Protein AF-A0A6P0XVV3-F1 (afdb_monomer)

Sequence (143 aa):
GGLTFEEAKQWLEISENINLIEFIEQPLPVDKFEEMLELSYQHLTPIALDESVANFSKMQQYYQQGWRGIFSIKPAIFGSPSQLRNFCQNHTIDVVFSSVFETKVGRKSALQLATELQPNILKNRAFGFGITHWFDEQEEIWQ

Radius of gyration: 16.42 Å; Cα contacts (8 Å, |Δi|>4): 188; chains: 1; bounding box: 38×33×55 Å

Solvent-accessible surface area (backbone atoms only — not comparable to full-atom values): 8278 Å² total; per-residue (Å²): 71,87,40,54,74,69,56,38,50,53,52,41,58,52,37,49,77,65,72,74,61,82,55,48,69,25,46,47,43,67,92,40,54,68,60,53,52,51,49,53,74,77,42,85,42,39,40,25,37,35,84,57,30,57,30,54,69,46,43,54,50,42,46,73,74,62,57,79,54,33,39,38,40,34,57,87,62,26,64,61,67,68,59,53,51,56,44,36,74,78,40,80,44,38,52,36,46,32,62,82,84,57,56,74,70,51,43,53,54,35,51,52,52,49,61,70,45,46,90,40,38,69,50,89,58,79,64,50,67,90,56,66,86,81,48,90,70,68,75,84,82,78,126

Mean predicted aligned error: 4.03 Å

Structure (mmCIF, N/CA/C/O backbone):
data_AF-A0A6P0XVV3-F1
#
_entry.id   AF-A0A6P0XVV3-F1
#
loop_
_atom_site.group_PDB
_atom_site.id
_atom_site.type_symbol
_atom_site.label_atom_id
_atom_site.label_alt_id
_atom_site.label_comp_id
_atom_site.label_asy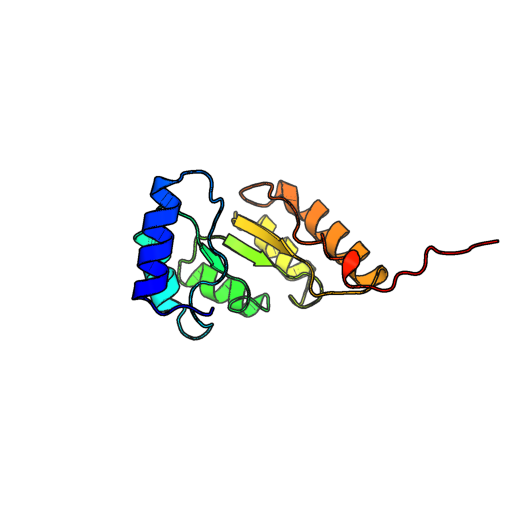m_id
_atom_site.label_entity_id
_atom_site.label_seq_id
_atom_site.pdbx_PDB_ins_code
_atom_site.Cartn_x
_atom_site.Cartn_y
_atom_site.Cartn_z
_atom_site.occupancy
_atom_site.B_iso_or_equiv
_atom_site.auth_seq_id
_atom_site.auth_comp_id
_atom_site.auth_asym_id
_atom_site.auth_atom_id
_atom_site.pdbx_PDB_model_num
ATOM 1 N N . GLY A 1 1 ? -2.836 11.686 0.190 1.00 93.56 1 GLY A N 1
ATOM 2 C CA . GLY A 1 1 ? -2.921 12.429 1.471 1.00 93.56 1 GLY A CA 1
ATOM 3 C C . GLY A 1 1 ? -3.472 13.829 1.311 1.00 93.56 1 GLY A C 1
ATOM 4 O O . GLY A 1 1 ? -2.734 14.783 1.517 1.00 93.56 1 GLY A O 1
ATOM 5 N N . GLY A 1 2 ? -4.738 13.959 0.911 1.00 97.25 2 GLY A N 1
ATOM 6 C CA . GLY A 1 2 ? -5.365 15.257 0.618 1.00 97.25 2 GLY A CA 1
ATOM 7 C C . GLY A 1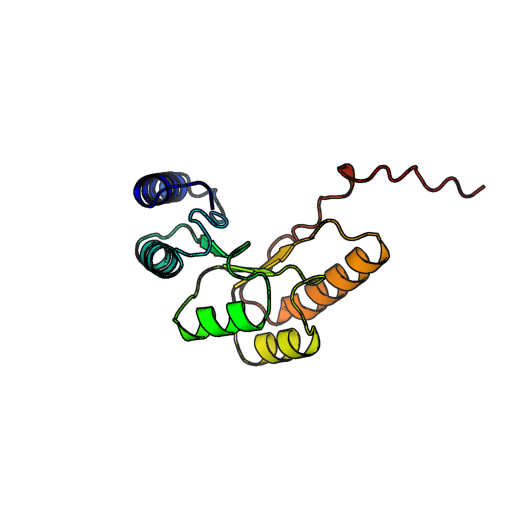 2 ? -6.413 15.704 1.636 1.00 97.25 2 GLY A C 1
ATOM 8 O O . GLY A 1 2 ? -6.987 16.772 1.458 1.00 97.25 2 GLY A O 1
ATOM 9 N N . LEU A 1 3 ? -6.684 14.889 2.657 1.00 98.50 3 LEU A N 1
ATOM 10 C CA . LEU A 1 3 ? -7.728 15.137 3.644 1.00 98.50 3 LEU A CA 1
ATOM 11 C C . LEU A 1 3 ? -7.132 15.657 4.953 1.00 98.50 3 LEU A C 1
ATOM 13 O O . LEU A 1 3 ? -5.994 15.346 5.314 1.00 98.50 3 LEU A O 1
ATOM 17 N N . THR A 1 4 ? -7.937 16.415 5.685 1.00 98.62 4 THR A N 1
ATOM 18 C CA . THR A 1 4 ? -7.749 16.640 7.120 1.00 98.62 4 THR A CA 1
ATOM 19 C C . THR A 1 4 ? -8.136 15.393 7.922 1.00 98.62 4 THR A C 1
ATOM 21 O O . THR A 1 4 ? -8.780 14.479 7.404 1.00 98.62 4 THR A O 1
ATOM 24 N N . PHE A 1 5 ? -7.776 15.360 9.209 1.00 98.56 5 PHE A N 1
ATOM 25 C CA . PHE A 1 5 ? -8.158 14.274 10.118 1.00 98.56 5 PHE A CA 1
ATOM 26 C C . PHE A 1 5 ? -9.677 14.041 10.150 1.00 98.56 5 PHE A C 1
ATOM 28 O O . PHE A 1 5 ? -10.135 12.916 9.967 1.00 98.56 5 PHE A O 1
ATOM 35 N N . GLU A 1 6 ? -10.461 15.110 10.319 1.00 98.56 6 GLU A N 1
ATOM 36 C CA . GLU A 1 6 ? -11.923 15.015 10.409 1.00 98.56 6 GLU A CA 1
ATOM 37 C C . GLU A 1 6 ? -12.562 14.565 9.091 1.00 98.56 6 GLU A C 1
ATOM 39 O O . GLU A 1 6 ? -13.482 13.750 9.097 1.00 98.56 6 GLU A O 1
ATOM 44 N N . GLU A 1 7 ? -12.056 15.031 7.947 1.00 98.69 7 GLU A N 1
ATOM 45 C CA . GLU A 1 7 ? -12.537 14.563 6.643 1.00 98.69 7 GLU A CA 1
ATOM 46 C C . GLU A 1 7 ? -12.201 13.083 6.424 1.00 98.69 7 GLU A C 1
ATOM 48 O O . GLU A 1 7 ? -13.049 12.323 5.959 1.00 98.69 7 GLU A O 1
ATOM 53 N N . ALA A 1 8 ? -10.987 12.650 6.780 1.00 98.69 8 ALA A N 1
ATOM 54 C CA . ALA A 1 8 ? -10.586 11.248 6.681 1.00 98.69 8 ALA A CA 1
ATOM 55 C C . ALA A 1 8 ? -11.477 10.345 7.541 1.00 98.69 8 ALA A C 1
ATOM 57 O O . ALA A 1 8 ? -11.954 9.318 7.058 1.00 98.69 8 ALA A O 1
ATOM 58 N N . LYS A 1 9 ? -11.756 10.762 8.779 1.00 98.50 9 LYS A N 1
ATOM 59 C CA . LYS A 1 9 ? -12.681 10.079 9.685 1.00 98.50 9 LYS A CA 1
ATOM 60 C C . LYS A 1 9 ? -14.078 9.936 9.079 1.00 98.50 9 LYS A C 1
ATOM 62 O O . LYS A 1 9 ? -14.603 8.829 9.010 1.00 98.50 9 LYS A O 1
ATOM 67 N N . GLN A 1 10 ? -14.655 11.024 8.564 1.00 98.12 10 GLN A N 1
ATOM 68 C CA . GLN A 1 10 ? -15.975 10.989 7.921 1.00 98.12 10 GLN A CA 1
ATOM 69 C C . GLN A 1 10 ? -16.010 10.027 6.725 1.00 98.12 10 GLN A C 1
ATOM 71 O O . GLN A 1 10 ? -16.958 9.259 6.567 1.00 98.12 10 GLN A O 1
ATOM 76 N N . TRP A 1 11 ? -14.970 10.030 5.887 1.00 98.31 11 TRP A N 1
ATOM 77 C CA . TRP A 1 11 ? -14.880 9.112 4.749 1.00 98.31 11 TRP A CA 1
ATOM 78 C C . TRP A 1 11 ? -14.735 7.647 5.166 1.00 98.31 11 TRP A C 1
ATOM 80 O O . TRP A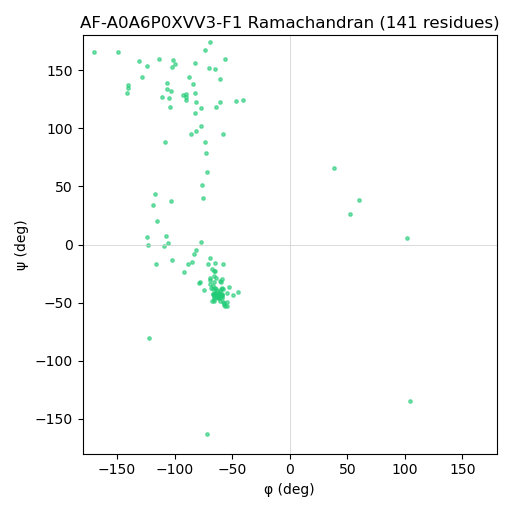 1 11 ? -15.302 6.774 4.502 1.00 98.31 11 TRP A O 1
ATOM 90 N N . LEU A 1 12 ? -14.020 7.365 6.257 1.00 98.06 12 LEU A N 1
ATOM 91 C CA . LEU A 1 12 ? -13.913 6.017 6.819 1.00 98.06 12 LEU A CA 1
ATOM 92 C C . LEU A 1 12 ? -15.271 5.533 7.342 1.00 98.06 12 LEU A C 1
ATOM 94 O O . LEU A 1 12 ? -15.709 4.454 6.948 1.00 98.06 12 LEU A O 1
ATOM 98 N N . GLU A 1 13 ? -15.992 6.360 8.104 1.00 96.81 13 GLU A N 1
ATOM 99 C CA . GLU A 1 13 ? -17.347 6.055 8.593 1.00 96.81 13 GLU A CA 1
ATOM 100 C C . GLU A 1 13 ? -18.334 5.792 7.440 1.00 96.81 13 GLU A C 1
ATOM 102 O O . GLU A 1 13 ? -19.116 4.839 7.468 1.00 96.81 13 GLU A O 1
ATOM 107 N N . ILE A 1 14 ? -18.293 6.604 6.378 1.00 96.81 14 ILE A N 1
ATOM 108 C CA . ILE A 1 14 ? -19.120 6.385 5.180 1.00 96.81 14 ILE A CA 1
ATOM 109 C C . ILE A 1 14 ? -18.764 5.048 4.515 1.00 96.81 14 ILE A C 1
ATOM 111 O O . ILE A 1 14 ? -19.656 4.278 4.154 1.00 96.81 14 ILE A O 1
ATOM 115 N N . SER A 1 15 ? -17.472 4.757 4.366 1.00 97.00 15 SER A N 1
ATOM 116 C CA . SER A 1 15 ? -16.984 3.553 3.684 1.00 97.00 15 SER A CA 1
ATOM 117 C C . SER A 1 15 ? -17.382 2.266 4.409 1.00 97.00 15 SER A C 1
ATOM 119 O O . SER A 1 15 ? -17.784 1.298 3.757 1.00 97.00 15 SER A O 1
ATOM 121 N N . GLU A 1 16 ? -17.362 2.277 5.744 1.00 94.56 16 GLU A N 1
ATOM 122 C CA . GLU A 1 16 ? -17.800 1.152 6.580 1.00 94.56 16 GLU A CA 1
ATOM 123 C C . GLU A 1 16 ? -19.272 0.809 6.351 1.00 94.56 16 GLU A C 1
ATOM 125 O O . GLU A 1 1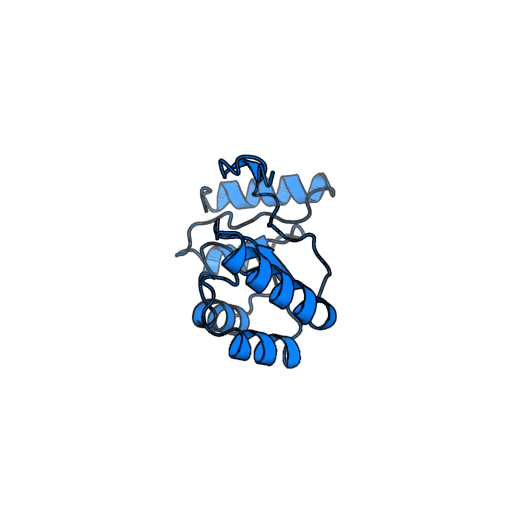6 ? -19.631 -0.360 6.212 1.00 94.56 16 GLU A O 1
ATOM 130 N N . ASN A 1 17 ? -20.121 1.833 6.254 1.00 93.81 17 ASN A N 1
ATOM 131 C CA . ASN A 1 17 ? -21.556 1.658 6.047 1.00 93.81 17 ASN A CA 1
ATOM 132 C C . ASN A 1 17 ? -21.895 1.115 4.649 1.00 93.81 17 ASN A C 1
ATOM 134 O O . ASN A 1 17 ? -22.907 0.435 4.480 1.00 93.81 17 ASN A O 1
ATOM 138 N N . ILE A 1 18 ? -21.065 1.409 3.644 1.00 93.94 18 ILE A N 1
ATOM 139 C CA . ILE A 1 18 ? -21.263 0.944 2.264 1.00 93.94 18 ILE A CA 1
ATOM 140 C C . ILE A 1 18 ? -20.844 -0.529 2.106 1.00 93.94 18 ILE A C 1
ATOM 142 O O . ILE A 1 18 ? -21.426 -1.243 1.289 1.00 93.94 18 ILE A O 1
ATOM 146 N N . ASN A 1 19 ? -19.842 -0.991 2.864 1.00 85.56 19 ASN A N 1
ATOM 147 C CA . ASN A 1 19 ? -19.318 -2.366 2.843 1.00 85.56 19 ASN A CA 1
ATOM 148 C C . ASN A 1 19 ? -18.925 -2.896 1.437 1.00 85.56 19 ASN A C 1
ATOM 150 O O . ASN A 1 19 ? -18.953 -4.097 1.172 1.00 85.56 19 ASN A O 1
ATOM 154 N N . LEU A 1 20 ? -18.570 -1.991 0.517 1.00 95.25 20 LEU A N 1
ATOM 155 C CA . LEU A 1 20 ? -18.018 -2.295 -0.818 1.00 95.25 20 LEU A CA 1
ATOM 156 C C . LEU A 1 20 ? -16.588 -1.770 -0.989 1.00 95.25 20 LEU A C 1
ATOM 158 O O . LEU A 1 20 ? -15.894 -2.163 -1.925 1.00 95.25 20 LEU A O 1
ATOM 162 N N . ILE A 1 21 ? -16.163 -0.854 -0.120 1.00 97.12 21 ILE A N 1
ATOM 163 C CA . ILE A 1 21 ? -14.868 -0.185 -0.211 1.00 97.12 21 ILE A CA 1
ATOM 164 C C . ILE A 1 21 ? -13.800 -1.108 0.370 1.00 97.12 21 ILE A C 1
ATOM 166 O O . ILE A 1 21 ? -13.892 -1.525 1.520 1.00 97.12 21 ILE A O 1
ATOM 170 N N . GLU A 1 22 ? -12.785 -1.446 -0.428 1.00 97.00 22 GLU A N 1
ATOM 171 C CA . GLU A 1 22 ? -11.740 -2.374 0.014 1.00 97.00 22 GLU A CA 1
ATOM 172 C C . GLU A 1 22 ? -10.766 -1.727 1.010 1.00 97.00 22 GLU A C 1
ATOM 174 O O . GLU A 1 22 ? -10.310 -2.395 1.941 1.00 97.00 22 GLU A O 1
ATOM 179 N N . PHE A 1 23 ? -10.416 -0.459 0.783 1.00 97.88 23 PHE A N 1
ATOM 180 C CA . PHE A 1 23 ? -9.591 0.381 1.651 1.00 97.88 23 PHE A CA 1
ATOM 181 C C . PHE A 1 23 ? -9.611 1.838 1.168 1.00 97.88 23 PHE A C 1
ATOM 183 O O . PHE A 1 23 ? -9.995 2.114 0.030 1.00 97.88 23 PHE A O 1
ATOM 190 N N . ILE A 1 24 ? -9.146 2.758 2.016 1.00 98.31 24 ILE A N 1
ATOM 191 C CA . ILE A 1 24 ? -8.810 4.138 1.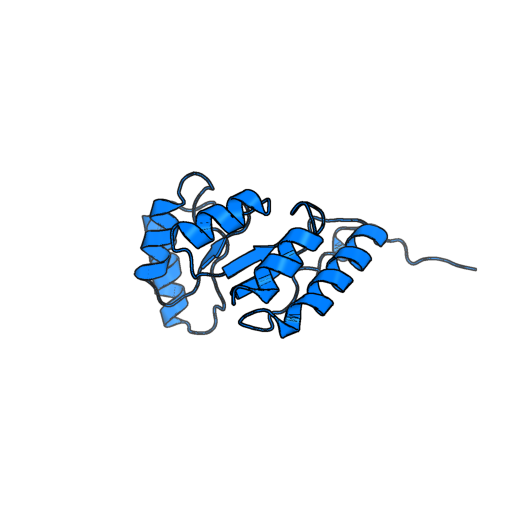637 1.00 98.31 24 ILE A CA 1
ATOM 192 C C . ILE A 1 24 ? -7.285 4.278 1.567 1.00 98.31 24 ILE A C 1
ATOM 194 O O . ILE A 1 24 ? -6.578 3.952 2.520 1.00 98.31 24 ILE A O 1
ATOM 198 N N . GLU A 1 25 ? -6.761 4.757 0.440 1.00 98.56 25 GLU A N 1
ATOM 199 C CA . GLU A 1 25 ? -5.319 4.939 0.230 1.00 98.56 25 GLU A CA 1
ATOM 200 C C . GLU A 1 25 ? -4.872 6.335 0.664 1.00 98.56 25 GLU A C 1
ATOM 202 O O . GLU A 1 25 ? -5.418 7.342 0.214 1.00 98.56 25 GLU A O 1
ATOM 207 N N . GLN A 1 26 ? -3.889 6.372 1.567 1.00 98.44 26 GLN A N 1
ATOM 208 C CA . GLN A 1 26 ? -3.222 7.561 2.084 1.00 98.44 26 GLN A CA 1
ATOM 209 C C . GLN A 1 26 ? -4.182 8.752 2.302 1.00 98.44 26 GLN A C 1
ATOM 211 O O . GLN A 1 26 ? -4.051 9.773 1.622 1.00 98.44 26 GLN A O 1
ATOM 216 N N . PRO A 1 27 ? -5.153 8.685 3.232 1.00 98.50 27 PRO A N 1
ATOM 217 C CA . PRO A 1 27 ? -6.074 9.800 3.446 1.00 98.50 27 PRO A CA 1
ATOM 218 C C . PRO A 1 27 ? -5.342 11.074 3.896 1.00 98.50 27 PRO A C 1
ATOM 220 O O . PRO A 1 27 ? -5.597 12.152 3.352 1.00 98.50 27 PRO 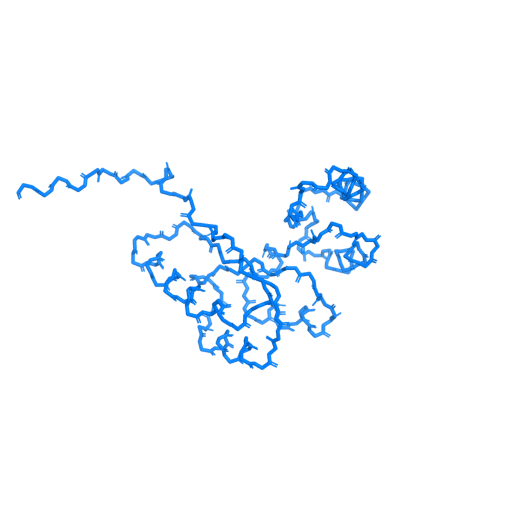A O 1
ATOM 223 N N . LEU A 1 28 ? -4.360 10.946 4.798 1.00 98.75 28 LEU A N 1
ATOM 224 C CA . LEU A 1 28 ? -3.612 12.071 5.372 1.00 98.75 28 LEU A CA 1
ATOM 225 C C . LEU A 1 28 ? -2.215 12.259 4.742 1.00 98.75 28 LEU A C 1
ATOM 227 O O . LEU A 1 28 ? -1.667 11.319 4.155 1.00 98.75 28 LEU A O 1
ATOM 231 N N . PRO A 1 29 ? -1.615 13.461 4.843 1.00 98.19 29 PRO A N 1
ATOM 232 C CA . PRO A 1 29 ? -0.231 13.723 4.439 1.00 98.19 29 PRO A CA 1
ATOM 233 C C . PRO A 1 29 ? 0.815 12.819 5.122 1.00 98.19 29 PRO A C 1
ATOM 235 O O . PRO A 1 29 ? 0.575 12.231 6.176 1.00 98.19 29 PRO A O 1
ATOM 238 N N . VAL A 1 30 ? 2.008 12.708 4.527 1.00 97.38 30 VAL A N 1
ATOM 239 C CA . VAL A 1 30 ? 3.045 11.742 4.951 1.00 97.38 30 VAL A CA 1
ATOM 240 C C . VAL A 1 30 ? 3.632 11.999 6.343 1.00 97.38 30 VAL A C 1
ATOM 242 O O . VAL A 1 30 ? 4.159 11.080 6.969 1.00 97.38 30 VAL A O 1
ATOM 245 N N . ASP A 1 31 ? 3.546 13.235 6.829 1.00 97.00 31 ASP A N 1
ATOM 246 C CA . ASP A 1 31 ? 3.981 13.671 8.157 1.00 97.00 31 ASP A CA 1
ATOM 247 C C . ASP A 1 31 ? 2.956 13.357 9.261 1.00 97.00 31 ASP A C 1
ATOM 249 O O . ASP A 1 31 ? 3.259 13.517 10.441 1.00 97.00 31 ASP A O 1
ATOM 253 N N . LYS A 1 32 ? 1.776 12.836 8.902 1.00 98.31 32 LYS A N 1
ATOM 254 C CA . LYS A 1 32 ? 0.668 12.514 9.814 1.00 98.31 32 LYS A CA 1
ATOM 255 C C . LYS A 1 32 ? 0.537 11.021 10.121 1.00 98.31 32 LYS A C 1
ATOM 257 O O . LYS A 1 32 ? -0.564 10.489 10.232 1.00 98.31 32 LYS A O 1
ATOM 262 N N . PHE A 1 33 ? 1.659 10.314 10.262 1.00 98.44 33 PHE A N 1
ATOM 263 C CA . PHE A 1 33 ? 1.631 8.868 10.518 1.00 98.44 33 PHE A CA 1
ATOM 264 C C . PHE A 1 33 ? 0.915 8.496 11.827 1.00 98.44 33 PHE A C 1
ATOM 266 O O . PHE A 1 33 ? 0.172 7.522 11.842 1.00 98.44 33 PHE A O 1
ATOM 273 N N . GLU A 1 34 ? 1.106 9.253 12.910 1.00 98.50 34 GLU A N 1
ATOM 274 C CA . GLU A 1 34 ? 0.447 8.965 14.196 1.00 98.50 34 GLU A CA 1
ATOM 275 C C . GLU A 1 34 ? -1.080 9.060 14.082 1.00 98.50 34 GLU A C 1
ATOM 277 O O . GLU A 1 34 ? -1.788 8.167 14.533 1.00 98.50 34 GLU A O 1
ATOM 282 N N . GLU A 1 35 ? -1.571 10.086 13.388 1.00 98.69 35 GLU A N 1
ATOM 283 C CA . GLU A 1 35 ? -2.992 10.272 13.082 1.00 98.69 35 GLU A CA 1
ATOM 284 C C . GLU A 1 35 ? -3.528 9.160 12.162 1.00 98.69 35 GLU A C 1
ATOM 286 O O . GLU A 1 35 ? -4.607 8.621 12.396 1.00 98.69 35 GLU A O 1
ATOM 291 N N . MET A 1 36 ? -2.763 8.752 11.141 1.00 98.50 36 MET A N 1
ATOM 292 C CA . MET A 1 36 ? -3.116 7.602 10.294 1.00 98.50 36 MET A CA 1
ATOM 293 C C . MET A 1 36 ? -3.223 6.313 11.117 1.00 98.50 36 MET A C 1
ATOM 295 O O . MET A 1 36 ? -4.143 5.521 10.912 1.00 98.50 36 MET A O 1
ATOM 299 N N . LEU A 1 37 ? -2.277 6.092 12.034 1.00 98.69 37 LEU A N 1
ATOM 300 C CA . LEU A 1 37 ? -2.250 4.931 12.916 1.00 98.69 37 LEU A CA 1
ATOM 301 C C . LEU A 1 37 ? -3.453 4.942 13.866 1.00 98.69 37 LEU A C 1
ATOM 303 O O . LEU A 1 37 ? -4.106 3.913 14.016 1.00 98.69 37 LEU A O 1
ATOM 307 N N . GLU A 1 38 ? -3.787 6.096 14.443 1.00 98.62 38 GLU A N 1
ATOM 308 C CA . GLU A 1 38 ? -4.992 6.282 15.254 1.00 98.62 38 GLU A CA 1
ATOM 309 C C . GLU A 1 38 ? -6.259 5.907 14.475 1.00 98.62 38 GLU A C 1
ATOM 311 O O . GLU A 1 38 ? -7.019 5.047 14.926 1.00 98.62 38 GLU A O 1
ATOM 316 N N . LEU A 1 39 ? -6.451 6.474 13.279 1.00 98.62 39 LEU A N 1
ATOM 317 C CA . LEU A 1 39 ? -7.606 6.170 12.429 1.00 98.62 39 LEU A CA 1
ATOM 318 C C . LEU A 1 39 ? -7.686 4.675 12.090 1.00 98.62 39 LEU A C 1
ATOM 320 O O . LEU A 1 39 ? -8.772 4.102 12.101 1.00 98.62 39 LEU A O 1
ATOM 324 N N . SER A 1 40 ? -6.543 4.019 11.857 1.00 98.25 40 SER A N 1
ATOM 325 C CA . SER A 1 40 ? -6.499 2.581 11.555 1.00 98.25 40 SER A CA 1
ATOM 326 C C . SER A 1 40 ? -6.973 1.685 12.706 1.00 98.25 40 SER A C 1
ATOM 328 O O . SER A 1 40 ? -7.380 0.552 12.463 1.00 98.25 40 SER A O 1
ATOM 330 N N . TYR A 1 41 ? -6.932 2.175 13.950 1.00 97.94 41 TYR A N 1
ATOM 331 C CA . TYR A 1 41 ? -7.449 1.454 15.116 1.00 97.94 41 TYR A CA 1
ATOM 332 C C . TYR A 1 41 ? -8.910 1.782 15.428 1.00 97.94 41 TYR A C 1
ATOM 334 O O . TYR A 1 41 ? -9.580 0.993 16.095 1.00 97.94 41 TYR A O 1
ATOM 342 N N . GLN A 1 42 ? -9.395 2.944 14.989 1.00 97.44 42 GLN A N 1
ATOM 343 C CA . GLN A 1 42 ? -10.753 3.417 15.265 1.00 97.44 42 GLN A CA 1
ATOM 344 C C . GLN A 1 42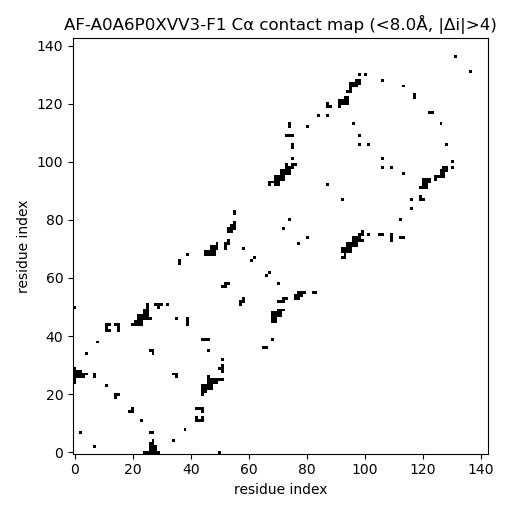 ? -11.774 2.951 14.222 1.00 97.44 42 GLN A C 1
ATOM 346 O O . GLN A 1 42 ? -12.973 2.980 14.502 1.00 97.44 42 GLN A O 1
ATOM 351 N N . HIS A 1 43 ? -11.308 2.503 13.053 1.00 96.81 43 HIS A N 1
ATOM 352 C CA . HIS A 1 43 ? -12.147 2.200 11.899 1.00 96.81 43 HIS A CA 1
ATOM 353 C C . HIS A 1 43 ? -11.894 0.797 11.330 1.00 96.81 43 HIS A C 1
ATOM 355 O O . HIS A 1 43 ? -10.772 0.293 11.316 1.00 96.81 43 HIS A O 1
ATOM 361 N N . LEU A 1 44 ? -12.963 0.157 10.855 1.00 95.44 44 LEU A N 1
ATOM 362 C CA . LEU A 1 44 ? -12.962 -1.146 10.192 1.00 95.44 44 LEU A CA 1
ATOM 363 C C . LEU A 1 44 ? -12.528 -1.051 8.729 1.00 95.44 44 LEU A C 1
ATOM 365 O O . LEU A 1 44 ? -11.925 -1.999 8.223 1.00 95.44 44 LEU A O 1
ATOM 369 N N . THR A 1 45 ? -12.841 0.057 8.043 1.00 97.56 45 THR A N 1
ATOM 370 C CA . THR A 1 45 ? -12.368 0.262 6.665 1.00 97.56 45 THR A CA 1
ATOM 371 C C . THR A 1 45 ? -10.842 0.364 6.689 1.00 97.56 45 THR A C 1
ATOM 373 O O . THR A 1 45 ? -10.313 1.289 7.310 1.00 97.56 45 THR A O 1
ATOM 376 N N . PRO A 1 46 ? -10.104 -0.542 6.020 1.00 97.69 46 PRO A N 1
ATOM 377 C CA . PRO A 1 46 ? -8.651 -0.519 6.076 1.00 97.69 46 PRO A CA 1
ATOM 378 C C . PRO A 1 46 ? -8.075 0.745 5.439 1.00 97.69 46 PRO A C 1
ATOM 380 O O . PRO A 1 46 ? -8.619 1.286 4.476 1.00 97.69 46 PRO A O 1
ATOM 383 N N . ILE A 1 47 ? -6.915 1.166 5.933 1.00 98.69 47 ILE A N 1
ATOM 384 C CA . ILE A 1 47 ? -6.120 2.232 5.326 1.00 98.69 47 ILE A CA 1
ATOM 385 C C . ILE A 1 47 ? -4.895 1.604 4.655 1.00 98.69 47 ILE A C 1
ATOM 387 O O . ILE A 1 47 ? -4.268 0.701 5.220 1.00 98.69 47 ILE A O 1
ATOM 391 N N . ALA A 1 48 ? -4.544 2.086 3.463 1.00 98.62 48 ALA A N 1
ATOM 392 C CA . ALA A 1 48 ? -3.276 1.779 2.805 1.00 98.62 48 ALA A CA 1
ATOM 393 C C . ALA A 1 48 ? -2.304 2.958 2.917 1.00 98.62 48 ALA A C 1
ATOM 395 O O . ALA A 1 48 ? -2.678 4.097 2.648 1.00 98.62 48 ALA A O 1
ATOM 396 N N . LEU A 1 49 ? -1.055 2.692 3.305 1.00 98.69 49 LEU A N 1
ATOM 397 C CA . LEU A 1 49 ? 0.036 3.663 3.181 1.00 98.69 49 LEU A CA 1
ATOM 398 C C . LEU A 1 49 ? 0.581 3.606 1.760 1.00 98.69 49 LEU A C 1
ATOM 400 O O . LEU A 1 49 ? 0.942 2.518 1.320 1.00 98.69 49 LEU A O 1
ATOM 404 N N . ASP A 1 50 ? 0.716 4.752 1.100 1.00 97.88 50 ASP A N 1
ATOM 405 C CA . ASP A 1 50 ? 1.379 4.860 -0.199 1.00 97.88 50 ASP A CA 1
ATOM 406 C C . ASP A 1 50 ? 2.550 5.841 -0.141 1.00 97.88 50 ASP A C 1
ATOM 408 O O . ASP A 1 50 ? 3.695 5.433 0.069 1.00 97.88 50 ASP A O 1
ATOM 412 N N . GLU A 1 51 ? 2.288 7.147 -0.220 1.00 95.94 51 GLU A N 1
ATOM 413 C CA . GLU A 1 51 ? 3.333 8.171 -0.178 1.00 95.94 51 GLU A CA 1
ATOM 414 C C . GLU A 1 51 ? 4.163 8.100 1.118 1.00 95.94 51 GLU A C 1
ATOM 416 O O . GLU A 1 51 ? 5.361 8.393 1.108 1.00 95.94 51 GLU A O 1
ATOM 421 N N . SER A 1 52 ? 3.565 7.644 2.226 1.00 95.31 52 SER A N 1
ATOM 422 C CA . SER A 1 52 ? 4.267 7.408 3.494 1.00 95.31 52 SER A CA 1
ATOM 423 C C . SER A 1 52 ? 5.332 6.300 3.402 1.00 95.31 52 SER A C 1
ATOM 425 O O . SER A 1 52 ? 6.327 6.346 4.127 1.00 95.31 52 SER A O 1
ATOM 427 N N . VAL A 1 53 ? 5.176 5.311 2.516 1.00 93.69 53 VAL A N 1
ATOM 428 C CA . VAL A 1 53 ? 6.034 4.111 2.432 1.00 93.69 53 VAL A CA 1
ATOM 429 C C . VAL A 1 53 ? 6.791 4.006 1.114 1.00 93.69 53 VAL A C 1
ATOM 431 O O . VAL A 1 53 ? 6.976 2.927 0.560 1.00 93.69 53 VAL A O 1
ATOM 434 N N . ALA A 1 54 ? 7.346 5.128 0.657 1.00 89.69 54 ALA A N 1
ATOM 435 C CA . ALA A 1 54 ? 8.128 5.197 -0.579 1.00 89.69 54 ALA A CA 1
ATOM 436 C C . ALA A 1 54 ? 9.365 4.266 -0.632 1.00 89.69 54 ALA A C 1
ATOM 438 O O . ALA A 1 54 ? 9.909 4.043 -1.710 1.00 89.69 54 ALA A O 1
ATOM 439 N N . ASN A 1 55 ? 9.844 3.735 0.501 1.00 94.56 55 ASN A N 1
ATOM 440 C CA . ASN A 1 55 ? 10.979 2.809 0.549 1.00 94.56 55 ASN A CA 1
ATOM 441 C C . ASN A 1 55 ? 10.894 1.797 1.706 1.00 94.56 55 ASN A C 1
ATOM 443 O O . ASN A 1 55 ? 10.161 1.987 2.681 1.00 94.56 55 ASN A O 1
ATOM 447 N N . PHE A 1 56 ? 11.723 0.752 1.620 1.00 96.25 56 PHE A N 1
ATOM 448 C CA . PHE A 1 56 ? 11.795 -0.336 2.599 1.00 96.25 56 PHE A CA 1
ATOM 449 C C . PHE A 1 56 ? 12.033 0.132 4.043 1.00 96.25 56 PHE A C 1
ATOM 451 O O . PHE A 1 56 ? 11.403 -0.385 4.962 1.00 96.25 56 PHE A O 1
ATOM 458 N N . SER A 1 57 ? 12.915 1.117 4.254 1.00 95.88 57 SER A N 1
ATOM 459 C CA . SER A 1 57 ? 13.239 1.616 5.599 1.00 95.88 57 SER A CA 1
ATOM 460 C C . SER A 1 57 ? 12.005 2.211 6.283 1.00 95.88 57 SER A C 1
ATOM 462 O O . SER A 1 57 ? 11.714 1.887 7.433 1.00 95.88 57 SER A O 1
ATOM 464 N N . LYS A 1 58 ? 11.213 3.008 5.549 1.00 96.19 58 LYS A N 1
ATOM 465 C CA . LYS A 1 58 ? 9.955 3.574 6.057 1.00 96.19 58 LYS A CA 1
ATOM 466 C C . LYS A 1 58 ? 8.899 2.512 6.337 1.00 96.19 58 LYS A C 1
ATOM 468 O O . LYS A 1 58 ? 8.292 2.544 7.404 1.00 96.19 58 LYS A O 1
ATOM 473 N N . MET A 1 59 ? 8.724 1.543 5.439 1.00 97.25 59 MET A N 1
ATOM 474 C CA . MET A 1 59 ? 7.814 0.416 5.676 1.00 97.25 59 MET A CA 1
ATOM 475 C C . MET A 1 59 ? 8.198 -0.348 6.952 1.00 97.25 59 MET A C 1
ATOM 477 O O . MET A 1 59 ? 7.350 -0.579 7.813 1.00 97.25 59 MET A O 1
ATOM 481 N N . GLN A 1 60 ? 9.479 -0.700 7.103 1.00 97.44 60 GLN A N 1
ATOM 482 C CA . GLN A 1 60 ? 9.971 -1.409 8.282 1.00 97.44 60 GLN A CA 1
ATOM 483 C C . GLN A 1 60 ? 9.768 -0.587 9.562 1.00 97.44 60 GLN A C 1
ATOM 485 O O . GLN A 1 60 ? 9.315 -1.134 10.568 1.00 97.44 60 GLN A O 1
ATOM 490 N N . GLN A 1 61 ? 10.052 0.719 9.516 1.00 97.81 61 GLN A N 1
ATOM 491 C CA . GLN A 1 61 ? 9.822 1.643 10.626 1.00 97.81 61 GLN A CA 1
ATOM 492 C C . GLN A 1 61 ? 8.346 1.638 11.054 1.00 97.81 61 GLN A C 1
ATOM 494 O O . GLN A 1 61 ? 8.049 1.433 12.228 1.00 97.81 61 GLN A O 1
ATOM 499 N N . TYR A 1 62 ? 7.409 1.823 10.120 1.00 98.31 62 TYR A N 1
ATOM 500 C CA . TYR A 1 62 ? 5.982 1.877 10.450 1.00 98.31 62 TYR A CA 1
ATOM 501 C C . TYR A 1 62 ? 5.424 0.531 10.903 1.00 98.31 62 TYR A C 1
ATOM 503 O O . TYR A 1 62 ? 4.614 0.486 11.829 1.00 98.31 62 TYR A O 1
ATOM 511 N N . TYR A 1 63 ? 5.918 -0.577 10.348 1.00 98.25 63 TYR A N 1
ATOM 512 C CA . TYR A 1 63 ? 5.602 -1.904 10.866 1.00 98.25 63 TYR A CA 1
ATOM 513 C C . TYR A 1 63 ? 6.044 -2.060 12.333 1.00 98.25 63 TYR A C 1
ATOM 515 O O . TYR A 1 63 ? 5.277 -2.550 13.165 1.00 98.25 63 TYR A O 1
ATOM 523 N N . GLN A 1 64 ? 7.250 -1.605 12.689 1.00 98.12 64 GLN A N 1
ATOM 524 C CA . GLN A 1 64 ? 7.740 -1.632 14.076 1.00 98.12 64 GLN A CA 1
ATOM 525 C C . GLN A 1 64 ? 6.940 -0.709 15.004 1.00 98.12 64 GLN A C 1
ATOM 527 O O . GLN A 1 64 ? 6.736 -1.048 16.165 1.00 98.12 64 GLN A O 1
ATOM 532 N N . GLN A 1 65 ? 6.437 0.412 14.486 1.00 98.06 65 GLN A N 1
ATOM 533 C CA . GLN A 1 65 ? 5.573 1.348 15.215 1.00 98.06 65 GLN A CA 1
ATOM 534 C C . GLN A 1 65 ? 4.118 0.863 15.356 1.00 98.06 65 GLN A C 1
ATOM 536 O O . GLN A 1 65 ? 3.295 1.555 15.945 1.00 98.06 65 GLN A O 1
ATOM 541 N N . GLY A 1 66 ? 3.800 -0.337 14.863 1.00 98.00 66 GLY A N 1
ATOM 542 C CA . GLY A 1 66 ? 2.503 -0.979 15.077 1.00 98.00 66 GLY A CA 1
ATOM 543 C C . GLY A 1 66 ? 1.542 -0.888 13.898 1.00 98.00 66 GLY A C 1
ATOM 544 O O . GLY A 1 66 ? 0.424 -1.370 14.021 1.00 98.00 66 GLY A O 1
ATOM 545 N N . TRP A 1 67 ? 1.951 -0.355 12.742 1.00 98.50 67 TRP A N 1
ATOM 546 C CA . TRP A 1 67 ? 1.085 -0.351 11.563 1.00 98.50 67 TRP A CA 1
ATOM 547 C C . TRP A 1 67 ? 0.723 -1.774 11.132 1.00 98.50 67 TRP A C 1
ATOM 549 O O . TRP A 1 67 ? 1.607 -2.591 10.849 1.00 98.50 67 TRP A O 1
ATOM 559 N N . ARG A 1 68 ? -0.574 -2.075 11.071 1.00 97.38 68 ARG A N 1
ATOM 560 C CA . ARG A 1 68 ? -1.114 -3.363 10.597 1.00 97.38 68 ARG A CA 1
ATOM 561 C C . ARG A 1 68 ? -2.119 -3.210 9.453 1.00 97.38 68 ARG A C 1
ATOM 563 O O . ARG A 1 68 ? -2.706 -4.203 9.040 1.00 97.38 68 ARG A O 1
ATOM 570 N N . GLY A 1 69 ? -2.290 -1.987 8.946 1.00 98.06 69 GLY A N 1
ATOM 571 C CA . GLY A 1 69 ? -3.004 -1.729 7.701 1.00 98.06 69 GLY A CA 1
ATOM 572 C C . GLY A 1 69 ? -2.203 -2.185 6.478 1.00 98.06 69 GLY A C 1
ATOM 573 O O . GLY A 1 69 ? -1.231 -2.936 6.576 1.00 98.06 69 GLY A O 1
ATOM 574 N N . ILE A 1 70 ? -2.595 -1.693 5.309 1.00 98.62 70 ILE A N 1
ATOM 575 C CA . ILE A 1 70 ? -2.039 -2.128 4.025 1.0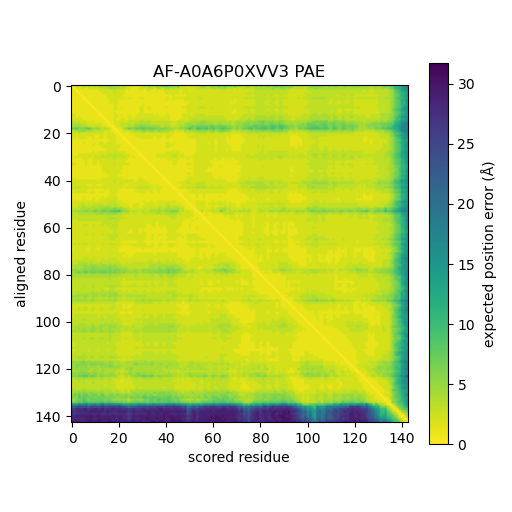0 98.62 70 ILE A CA 1
ATOM 576 C C . ILE A 1 70 ? -0.796 -1.297 3.682 1.00 98.62 70 ILE A C 1
ATOM 578 O O . ILE A 1 70 ? -0.739 -0.098 3.960 1.00 98.62 70 ILE A O 1
ATOM 582 N N . PHE A 1 71 ? 0.196 -1.924 3.053 1.00 98.38 71 PHE A N 1
ATOM 583 C CA . PHE A 1 71 ? 1.329 -1.245 2.425 1.00 98.38 71 PHE A CA 1
ATOM 584 C C . PHE A 1 71 ? 1.167 -1.237 0.897 1.00 98.38 71 PHE A C 1
ATOM 586 O O . PHE A 1 71 ? 1.160 -2.297 0.272 1.00 98.38 71 PHE A O 1
ATOM 593 N N . SER A 1 72 ? 1.071 -0.057 0.284 1.00 97.88 72 SER A N 1
ATOM 594 C CA . SER A 1 72 ? 1.155 0.130 -1.170 1.00 97.88 72 SER A CA 1
ATOM 595 C C . SER A 1 72 ? 2.636 0.152 -1.561 1.00 97.88 72 SER A C 1
ATOM 597 O O . SER A 1 72 ? 3.355 1.130 -1.365 1.00 97.88 72 SER A O 1
ATOM 599 N N . ILE A 1 73 ? 3.148 -0.988 -2.023 1.00 97.81 73 ILE A N 1
ATOM 600 C CA . ILE A 1 73 ? 4.555 -1.161 -2.386 1.00 97.81 73 ILE A CA 1
ATOM 601 C C . ILE A 1 73 ? 4.726 -0.881 -3.872 1.00 97.81 73 ILE A C 1
ATOM 603 O O . ILE A 1 73 ? 4.075 -1.495 -4.714 1.00 97.81 73 ILE A O 1
ATOM 607 N N . LYS A 1 74 ? 5.683 -0.009 -4.189 1.00 97.38 74 LYS A N 1
ATOM 608 C CA . LYS A 1 74 ? 6.074 0.369 -5.551 1.00 97.38 74 LYS A CA 1
ATOM 609 C C . LYS A 1 74 ? 7.441 -0.226 -5.897 1.00 97.38 74 LYS A C 1
ATOM 611 O O . LYS A 1 74 ? 8.456 0.436 -5.660 1.00 97.38 74 LYS A O 1
ATOM 616 N N . PRO A 1 75 ? 7.527 -1.464 -6.434 1.00 96.75 75 PRO A N 1
ATOM 617 C CA . PRO A 1 75 ? 8.785 -2.212 -6.522 1.00 96.75 75 PRO A CA 1
ATOM 618 C C . PRO A 1 75 ? 9.934 -1.457 -7.188 1.00 96.75 75 PRO A C 1
ATOM 620 O O . PRO A 1 75 ? 11.075 -1.579 -6.753 1.00 96.75 75 PRO A O 1
ATOM 623 N N . ALA A 1 76 ? 9.634 -0.659 -8.217 1.00 95.50 76 ALA A N 1
ATOM 624 C CA . ALA A 1 76 ? 10.640 0.055 -8.994 1.00 95.50 76 ALA A CA 1
ATOM 625 C C . ALA A 1 76 ? 11.369 1.164 -8.208 1.00 95.50 76 ALA A C 1
ATOM 627 O O . ALA A 1 76 ? 12.478 1.531 -8.587 1.00 95.50 76 ALA A O 1
ATOM 628 N N . ILE A 1 77 ? 10.787 1.670 -7.112 1.00 94.44 77 ILE A N 1
ATOM 629 C CA . ILE A 1 77 ? 11.402 2.703 -6.255 1.00 94.44 77 ILE A CA 1
ATOM 630 C C . ILE A 1 77 ? 11.551 2.278 -4.789 1.00 94.44 77 ILE A C 1
ATOM 632 O O . ILE A 1 77 ? 12.095 3.029 -3.984 1.00 94.44 77 ILE A O 1
ATOM 636 N N . PHE A 1 78 ? 11.120 1.066 -4.430 1.00 95.62 78 PHE A N 1
ATOM 637 C CA . PHE A 1 78 ? 11.060 0.629 -3.033 1.00 95.62 78 PHE A CA 1
ATOM 638 C C . PHE A 1 78 ? 12.435 0.378 -2.387 1.00 95.62 78 PHE A C 1
ATOM 640 O O . PHE A 1 78 ? 12.556 0.299 -1.161 1.00 95.62 78 PHE A O 1
ATOM 647 N N . GLY A 1 79 ? 13.479 0.238 -3.207 1.00 93.00 79 GLY A N 1
ATOM 648 C CA . GLY A 1 79 ? 14.828 -0.122 -2.783 1.00 93.00 79 GLY A CA 1
ATOM 649 C C . GLY A 1 79 ? 15.157 -1.576 -3.118 1.00 93.00 79 GLY A C 1
ATOM 650 O O . GLY A 1 79 ? 14.917 -2.021 -4.234 1.00 93.00 79 GLY A O 1
ATOM 651 N N . SER A 1 80 ? 15.750 -2.314 -2.175 1.00 94.19 80 SER A N 1
ATOM 652 C CA . SER A 1 80 ? 16.269 -3.667 -2.422 1.00 94.19 80 SER A CA 1
ATOM 653 C C . SER A 1 80 ? 15.161 -4.732 -2.470 1.00 94.19 80 SER A C 1
ATOM 655 O O . SER A 1 80 ? 14.550 -5.021 -1.433 1.00 94.19 80 SER A O 1
ATOM 657 N N . PRO A 1 81 ? 14.959 -5.427 -3.610 1.00 95.88 81 PRO A N 1
ATOM 658 C CA . PRO A 1 81 ? 14.018 -6.545 -3.690 1.00 95.88 81 PRO A CA 1
ATOM 659 C C . PRO A 1 81 ? 14.364 -7.688 -2.728 1.00 95.88 81 PRO A C 1
ATOM 661 O O . PRO A 1 81 ? 13.476 -8.359 -2.214 1.00 95.88 81 PRO A O 1
ATOM 664 N N . SER A 1 82 ? 15.653 -7.912 -2.451 1.00 96.94 82 SER A N 1
ATOM 665 C CA . SER A 1 82 ? 16.102 -8.957 -1.522 1.00 96.94 82 SER A CA 1
ATOM 666 C C . SER A 1 82 ? 15.711 -8.655 -0.074 1.00 96.94 82 SER A C 1
ATOM 668 O O . SER A 1 82 ? 15.329 -9.569 0.653 1.00 96.94 82 SER A O 1
ATOM 670 N N . GLN A 1 83 ? 15.756 -7.383 0.341 1.00 97.06 83 GLN A N 1
ATOM 671 C CA . GLN A 1 83 ? 15.292 -6.982 1.674 1.00 97.06 83 GLN A CA 1
ATOM 672 C C . GLN A 1 83 ? 13.781 -7.173 1.810 1.00 97.06 83 GLN A C 1
ATOM 674 O O . GLN A 1 83 ? 13.330 -7.720 2.815 1.00 97.06 83 GLN A O 1
ATOM 679 N N . LEU A 1 84 ? 13.016 -6.800 0.778 1.00 96.56 84 LEU A N 1
ATOM 680 C CA . LEU A 1 84 ? 11.571 -7.009 0.758 1.00 96.56 84 LEU A CA 1
ATOM 681 C C . LEU A 1 84 ? 11.207 -8.501 0.822 1.00 96.56 84 LEU A C 1
ATOM 683 O O . LEU A 1 84 ? 10.390 -8.882 1.655 1.00 96.56 84 LEU A O 1
ATOM 687 N N . ARG A 1 85 ? 11.862 -9.359 0.025 1.00 96.81 85 ARG A N 1
ATOM 688 C CA . ARG A 1 85 ? 11.681 -10.822 0.096 1.00 96.81 85 ARG A CA 1
ATOM 689 C C . ARG A 1 85 ? 11.910 -11.358 1.499 1.00 96.81 85 ARG A C 1
ATOM 691 O O . ARG A 1 85 ? 11.044 -12.034 2.045 1.00 96.81 85 ARG A O 1
ATOM 698 N N . ASN A 1 86 ? 13.058 -11.025 2.087 1.00 97.31 86 ASN A N 1
ATOM 699 C CA . ASN A 1 86 ? 13.386 -11.464 3.437 1.00 97.31 86 ASN A CA 1
ATOM 700 C C . ASN A 1 86 ? 12.350 -10.963 4.452 1.00 97.31 86 ASN A C 1
ATOM 702 O O . ASN A 1 86 ? 11.986 -11.682 5.376 1.00 97.31 86 ASN A O 1
ATOM 706 N N . PHE A 1 87 ? 11.844 -9.742 4.289 1.00 97.19 87 PHE A N 1
ATOM 707 C CA . PHE A 1 87 ? 10.833 -9.210 5.189 1.00 97.19 87 PHE A CA 1
ATOM 708 C C . PHE A 1 87 ? 9.513 -9.980 5.098 1.00 97.19 87 PHE A C 1
ATOM 710 O O . PHE A 1 87 ? 9.033 -10.420 6.140 1.00 97.19 87 PHE A O 1
ATOM 717 N N . CYS A 1 88 ? 8.986 -10.217 3.891 1.00 96.00 88 CYS A N 1
ATOM 718 C CA . CYS A 1 88 ? 7.745 -10.977 3.690 1.00 96.00 88 CYS A CA 1
ATOM 719 C C . CYS A 1 88 ? 7.870 -12.456 4.099 1.00 96.00 88 CYS A C 1
ATOM 721 O O . CYS A 1 88 ? 6.890 -13.069 4.493 1.00 96.00 88 CYS A O 1
ATOM 723 N N . GLN A 1 89 ? 9.069 -13.044 4.049 1.00 96.00 89 GLN A N 1
ATOM 724 C CA . GLN A 1 89 ? 9.298 -14.407 4.551 1.00 96.00 89 GLN A CA 1
ATOM 725 C C . GLN A 1 89 ? 9.204 -14.509 6.078 1.00 96.00 89 GLN A C 1
ATOM 727 O O . GLN A 1 89 ? 8.844 -15.558 6.604 1.00 96.00 89 GLN A O 1
ATOM 732 N N . ASN A 1 90 ? 9.558 -13.437 6.789 1.00 96.56 90 ASN A N 1
ATOM 733 C CA . ASN A 1 90 ? 9.622 -13.424 8.252 1.00 96.56 90 ASN A CA 1
ATOM 734 C C . ASN A 1 90 ? 8.418 -12.726 8.904 1.00 96.56 90 ASN A C 1
ATOM 736 O O . ASN A 1 90 ? 8.231 -12.836 10.114 1.00 96.56 90 ASN A O 1
ATOM 740 N N . HIS A 1 91 ? 7.613 -11.999 8.127 1.00 95.94 91 HIS A N 1
ATOM 741 C CA . HIS A 1 91 ? 6.471 -11.237 8.619 1.00 95.94 91 HIS A CA 1
ATOM 742 C C . HIS A 1 91 ? 5.309 -11.342 7.638 1.00 95.94 91 HIS A C 1
ATOM 744 O O . HIS A 1 91 ? 5.457 -11.053 6.453 1.00 95.94 91 HIS A O 1
ATOM 750 N N . THR A 1 92 ? 4.128 -11.671 8.153 1.00 92.31 92 THR A N 1
ATOM 751 C CA . THR A 1 92 ? 2.891 -11.593 7.378 1.00 92.31 92 THR A CA 1
ATOM 752 C C . THR A 1 92 ? 2.386 -10.153 7.387 1.00 92.31 92 THR A C 1
ATOM 754 O O . THR A 1 92 ? 1.992 -9.635 8.431 1.00 92.31 92 THR A O 1
ATOM 757 N N . ILE A 1 93 ? 2.404 -9.507 6.222 1.00 96.69 93 ILE A N 1
ATOM 758 C CA . ILE A 1 93 ? 1.902 -8.142 6.018 1.00 96.69 93 ILE A CA 1
ATOM 759 C C . ILE A 1 93 ? 0.857 -8.105 4.912 1.00 96.69 93 ILE A C 1
ATOM 761 O O . ILE A 1 93 ? 0.871 -8.938 4.006 1.00 96.69 93 ILE A O 1
ATOM 765 N N . ASP A 1 94 ? -0.035 -7.122 4.977 1.00 97.94 94 ASP A N 1
ATOM 766 C CA . ASP A 1 94 ? -0.979 -6.845 3.904 1.00 97.94 94 ASP A CA 1
ATOM 767 C C . ASP A 1 94 ? -0.380 -5.848 2.906 1.00 97.94 94 ASP A C 1
ATOM 769 O O . ASP A 1 94 ? 0.165 -4.814 3.301 1.00 97.94 94 ASP A O 1
ATOM 773 N N . VAL A 1 95 ? -0.431 -6.181 1.617 1.00 97.44 95 VAL A N 1
ATOM 774 C CA . VAL A 1 95 ? 0.313 -5.476 0.567 1.00 97.44 95 VAL A CA 1
ATOM 775 C C . VAL A 1 95 ? -0.531 -5.329 -0.690 1.00 97.44 95 VAL A C 1
ATOM 777 O O . VAL A 1 95 ? -1.139 -6.288 -1.165 1.00 97.44 95 VAL A O 1
ATOM 780 N N . VAL A 1 96 ? -0.480 -4.140 -1.285 1.00 97.69 96 VAL A N 1
ATOM 781 C CA . VAL A 1 96 ? -0.835 -3.904 -2.688 1.00 97.69 96 VAL A CA 1
ATOM 782 C C . VAL A 1 96 ? 0.450 -3.570 -3.433 1.00 97.69 96 VAL A C 1
ATOM 784 O O . VAL A 1 96 ? 1.187 -2.683 -3.022 1.00 97.69 96 VAL A O 1
ATOM 787 N N . PHE A 1 97 ? 0.740 -4.271 -4.528 1.00 97.88 97 PHE A N 1
ATOM 788 C CA . PHE A 1 97 ? 1.840 -3.891 -5.415 1.00 97.88 97 PHE A CA 1
ATOM 789 C C . PHE A 1 97 ? 1.325 -2.947 -6.492 1.00 97.88 97 PHE A C 1
ATOM 791 O O . PHE A 1 97 ? 0.376 -3.295 -7.195 1.00 97.88 97 PHE A O 1
ATOM 798 N N . SER A 1 98 ? 1.966 -1.793 -6.650 1.00 97.50 98 SER A N 1
ATOM 799 C CA . SER A 1 98 ? 1.543 -0.745 -7.579 1.00 97.50 98 SER A CA 1
ATOM 800 C C . SER A 1 98 ? 2.695 -0.240 -8.450 1.00 97.50 98 SER A C 1
ATOM 802 O O . SER A 1 98 ? 3.875 -0.404 -8.125 1.00 97.50 98 SER A O 1
ATOM 804 N N . SER A 1 99 ? 2.338 0.346 -9.587 1.00 97.44 99 SER A N 1
ATOM 805 C CA . SER A 1 99 ? 3.261 0.943 -10.550 1.00 97.44 99 SER A CA 1
ATOM 806 C C . SER A 1 99 ? 3.665 2.362 -10.144 1.00 97.44 99 SER A C 1
ATOM 808 O O . SER A 1 99 ? 2.934 3.069 -9.453 1.00 97.44 99 SER A O 1
ATOM 810 N N . VAL A 1 100 ? 4.819 2.806 -10.639 1.00 96.44 100 VAL A N 1
ATOM 811 C CA . VAL A 1 100 ? 5.237 4.220 -10.649 1.00 96.44 100 VAL A CA 1
ATOM 812 C C . VAL A 1 100 ? 5.446 4.734 -12.064 1.00 96.44 100 VAL A C 1
ATOM 814 O O . VAL A 1 100 ? 6.323 5.557 -12.311 1.00 96.44 100 VAL A O 1
ATOM 817 N N . PHE A 1 101 ? 4.641 4.239 -13.004 1.00 95.94 101 PHE A N 1
ATOM 818 C CA . PHE A 1 101 ? 4.751 4.583 -14.421 1.00 95.94 101 PHE A CA 1
ATOM 819 C C . PHE A 1 101 ? 6.113 4.195 -15.011 1.00 95.94 101 PHE A C 1
ATOM 821 O O . PHE A 1 101 ? 6.690 4.893 -15.844 1.00 95.94 101 PHE A O 1
ATOM 828 N N . GLU A 1 102 ? 6.639 3.049 -14.589 1.00 95.31 102 GLU A N 1
ATOM 829 C CA . GLU A 1 102 ? 7.825 2.481 -15.213 1.00 95.31 102 GLU A CA 1
ATOM 830 C C . GLU A 1 102 ? 7.538 1.952 -16.634 1.00 95.31 102 GLU A C 1
ATOM 832 O O . GLU A 1 102 ? 6.436 1.507 -16.952 1.00 95.31 102 GLU A O 1
ATOM 837 N N . THR A 1 103 ? 8.556 1.957 -17.500 1.00 93.50 103 THR A N 1
ATOM 838 C CA . THR A 1 103 ? 8.468 1.380 -18.854 1.00 93.50 103 THR A CA 1
ATOM 839 C C . THR A 1 103 ? 8.358 -0.151 -18.814 1.00 93.50 103 THR A C 1
ATOM 841 O O . THR A 1 103 ? 8.531 -0.777 -17.764 1.00 93.50 103 THR A O 1
ATOM 844 N N . LYS A 1 104 ? 8.148 -0.794 -19.976 1.00 93.12 104 LYS A N 1
ATOM 845 C CA . LYS A 1 104 ? 7.975 -2.258 -20.113 1.00 93.12 104 LYS A CA 1
ATOM 846 C C . LYS A 1 104 ? 8.990 -3.096 -19.314 1.00 93.12 104 LYS A C 1
ATOM 848 O O . LYS A 1 104 ? 8.605 -4.089 -18.698 1.00 93.12 104 LYS A O 1
ATOM 853 N N . VAL A 1 105 ? 10.270 -2.704 -19.287 1.00 95.00 105 VAL A N 1
ATOM 854 C CA . VAL A 1 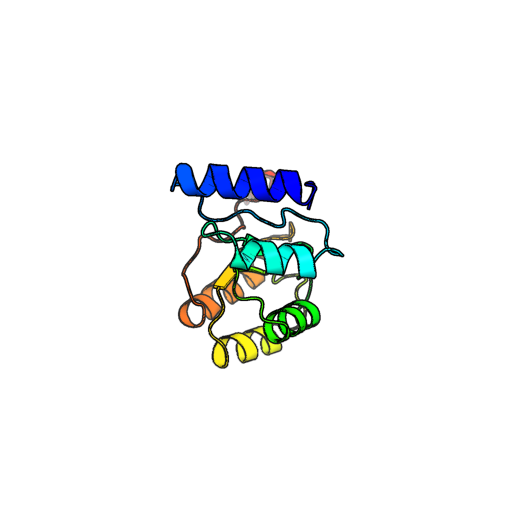105 ? 11.329 -3.438 -18.561 1.00 95.00 105 VAL A CA 1
ATOM 855 C C . VAL A 1 105 ? 11.125 -3.365 -17.045 1.00 95.00 105 VAL A C 1
ATOM 857 O O . VAL A 1 105 ? 11.140 -4.398 -16.366 1.00 95.00 105 VAL A O 1
ATOM 860 N N . GLY A 1 106 ? 10.890 -2.161 -16.518 1.00 95.56 106 GLY A N 1
ATOM 861 C CA . GLY A 1 106 ? 10.615 -1.955 -15.097 1.00 95.56 106 GLY A CA 1
ATOM 862 C C . GLY A 1 106 ? 9.327 -2.658 -14.683 1.00 95.56 106 GLY A C 1
ATOM 863 O O . GLY A 1 106 ? 9.316 -3.398 -13.702 1.00 95.56 106 GLY A O 1
ATOM 864 N N . ARG A 1 107 ? 8.275 -2.522 -15.496 1.00 96.19 107 ARG A N 1
ATOM 865 C CA . ARG A 1 107 ? 6.952 -3.097 -15.241 1.00 96.19 107 ARG A CA 1
ATOM 866 C C . ARG A 1 107 ? 7.010 -4.614 -15.174 1.00 96.19 107 ARG A C 1
ATOM 868 O O . ARG A 1 107 ? 6.476 -5.212 -14.244 1.00 96.19 107 ARG A O 1
ATOM 875 N N . LYS A 1 108 ? 7.698 -5.245 -16.131 1.00 96.62 108 LYS A N 1
ATOM 876 C CA . LYS A 1 108 ? 7.906 -6.698 -16.139 1.00 96.62 108 LYS A CA 1
ATOM 877 C C . LYS A 1 108 ? 8.619 -7.159 -14.869 1.00 96.62 108 LYS A C 1
ATOM 879 O O . LYS A 1 108 ? 8.176 -8.116 -14.244 1.00 96.62 108 LYS A O 1
ATOM 884 N N . SER A 1 109 ? 9.683 -6.463 -14.476 1.00 97.38 109 SER A N 1
ATOM 885 C CA . SER A 1 109 ? 10.469 -6.801 -13.282 1.00 97.38 109 SER A CA 1
ATOM 886 C C . SER A 1 109 ? 9.650 -6.633 -11.995 1.00 97.38 109 SER A C 1
ATOM 888 O O . SER A 1 109 ? 9.684 -7.490 -11.113 1.00 97.38 109 SER A O 1
ATOM 890 N N . ALA A 1 110 ? 8.861 -5.561 -11.909 1.00 97.44 110 ALA A N 1
ATOM 891 C CA . ALA A 1 110 ? 7.987 -5.273 -10.780 1.00 97.44 110 ALA A CA 1
ATOM 892 C C . ALA A 1 110 ? 6.853 -6.304 -10.645 1.00 97.44 110 ALA A C 1
ATOM 894 O O . ALA A 1 110 ? 6.627 -6.819 -9.552 1.00 97.44 110 ALA A O 1
ATOM 895 N N . LEU A 1 111 ? 6.196 -6.670 -11.752 1.00 97.38 111 LEU A N 1
ATOM 896 C CA . LEU A 1 111 ? 5.152 -7.701 -11.776 1.00 97.38 111 LEU A CA 1
ATOM 897 C C . LEU A 1 111 ? 5.692 -9.091 -11.428 1.00 97.38 111 LEU A C 1
ATOM 899 O O . LEU A 1 111 ? 5.017 -9.851 -10.733 1.00 97.38 111 LEU A O 1
ATOM 903 N N . GLN A 1 112 ? 6.905 -9.426 -11.880 1.00 98.06 112 GLN A N 1
ATOM 904 C CA . GLN A 1 112 ? 7.569 -10.674 -11.498 1.00 98.06 112 GLN A CA 1
ATOM 905 C C . GLN A 1 112 ? 7.784 -10.741 -9.985 1.00 98.06 112 GLN A C 1
ATOM 907 O O . GLN A 1 112 ? 7.398 -11.732 -9.370 1.00 98.06 112 GLN A O 1
ATOM 912 N N . LEU A 1 113 ? 8.318 -9.673 -9.377 1.00 97.75 113 LEU A N 1
ATOM 913 C CA . LEU A 1 113 ? 8.496 -9.606 -7.925 1.00 97.75 113 LEU A CA 1
ATOM 914 C C . LEU A 1 113 ? 7.155 -9.670 -7.178 1.00 97.75 113 LEU A C 1
ATOM 916 O O . LEU A 1 113 ? 7.032 -10.412 -6.210 1.00 97.75 113 LEU A O 1
ATOM 920 N N . ALA A 1 114 ? 6.145 -8.923 -7.632 1.00 97.06 114 ALA A N 1
ATOM 921 C CA . ALA A 1 114 ? 4.816 -8.921 -7.023 1.00 97.06 114 ALA A CA 1
ATOM 922 C C . ALA A 1 114 ? 4.182 -10.322 -7.028 1.00 97.06 114 ALA A C 1
ATOM 924 O O . ALA A 1 114 ? 3.656 -10.771 -6.013 1.00 97.06 114 ALA A O 1
ATOM 925 N N . THR A 1 115 ? 4.289 -11.036 -8.153 1.00 97.19 115 THR A N 1
ATOM 926 C CA . THR A 1 115 ? 3.781 -12.410 -8.307 1.00 97.19 115 THR A CA 1
ATOM 927 C C . THR A 1 115 ? 4.546 -13.395 -7.424 1.00 97.19 115 THR A C 1
ATOM 929 O O . THR A 1 115 ? 3.939 -14.237 -6.771 1.00 97.19 115 THR A O 1
ATOM 932 N N . GLU A 1 116 ? 5.875 -13.273 -7.364 1.00 97.00 116 GLU A N 1
ATOM 933 C CA . GLU A 1 116 ? 6.733 -14.101 -6.508 1.00 97.00 116 GLU A CA 1
ATOM 934 C C . GLU A 1 116 ? 6.369 -13.968 -5.020 1.00 97.00 116 GLU A C 1
ATOM 936 O O . GLU A 1 116 ? 6.417 -14.948 -4.278 1.00 97.00 116 GLU A O 1
ATOM 941 N N . LEU A 1 117 ? 5.998 -12.763 -4.578 1.00 96.19 117 LEU A N 1
ATOM 942 C CA . LEU A 1 117 ? 5.718 -12.468 -3.173 1.00 96.19 117 LEU A CA 1
ATOM 943 C C . LEU A 1 117 ? 4.285 -12.790 -2.729 1.00 96.19 117 LEU A C 1
ATOM 945 O O . LEU A 1 117 ? 4.063 -12.868 -1.522 1.00 96.19 117 LEU A O 1
ATOM 949 N N . GLN A 1 118 ? 3.338 -13.015 -3.648 1.00 93.94 118 GLN A N 1
ATOM 950 C CA . GLN A 1 118 ? 1.933 -13.316 -3.320 1.00 93.94 118 GLN A CA 1
ATOM 951 C C . GLN A 1 118 ? 1.744 -14.424 -2.263 1.00 93.94 118 GLN A C 1
ATOM 953 O O . GLN A 1 118 ? 0.962 -14.224 -1.337 1.00 93.94 118 GLN A O 1
ATOM 958 N N . PRO A 1 119 ? 2.469 -15.561 -2.309 1.00 93.81 119 PRO A N 1
ATOM 959 C CA . PRO A 1 119 ? 2.317 -16.610 -1.298 1.00 93.81 119 PRO A CA 1
ATOM 960 C C . PRO A 1 119 ? 2.740 -16.201 0.123 1.00 93.81 119 PRO A C 1
ATOM 962 O O . PRO A 1 119 ? 2.403 -16.902 1.072 1.00 93.81 119 PRO A O 1
ATOM 965 N N . ASN A 1 120 ? 3.487 -15.100 0.274 1.00 93.62 120 ASN A N 1
ATOM 966 C CA . ASN A 1 120 ? 4.071 -14.645 1.540 1.00 93.62 120 ASN A CA 1
ATOM 967 C C . ASN A 1 120 ? 3.378 -13.393 2.119 1.00 93.62 120 ASN A C 1
ATOM 969 O O . ASN A 1 120 ? 3.870 -12.820 3.089 1.00 93.62 120 ASN A O 1
ATOM 973 N N . ILE A 1 121 ? 2.268 -12.934 1.531 1.00 94.50 121 ILE A N 1
ATOM 974 C CA . ILE A 1 121 ? 1.505 -11.766 2.008 1.00 94.50 121 ILE A CA 1
ATOM 975 C C . ILE A 1 121 ? 0.119 -12.178 2.515 1.00 94.50 121 ILE A C 1
ATOM 977 O O . ILE A 1 121 ? -0.388 -13.248 2.189 1.00 94.50 121 ILE A O 1
ATOM 981 N N . LEU A 1 122 ? -0.497 -11.326 3.338 1.00 95.19 122 LEU A N 1
ATOM 982 C CA . LEU A 1 122 ? -1.735 -11.634 4.060 1.00 95.19 122 LEU A CA 1
ATOM 983 C C . LEU A 1 122 ? -2.928 -11.901 3.131 1.00 95.19 122 LEU A C 1
ATOM 985 O O . LEU A 1 122 ? -3.746 -12.779 3.405 1.00 95.19 122 LEU A O 1
ATOM 989 N N . LYS A 1 123 ? -3.050 -11.123 2.052 1.00 95.25 123 LYS A N 1
ATOM 990 C CA . LYS A 1 123 ? -4.181 -11.173 1.125 1.00 95.25 123 LYS A CA 1
ATOM 991 C C . LYS A 1 123 ? -3.693 -11.004 -0.309 1.00 95.25 123 LYS A C 1
ATOM 993 O O . LYS A 1 123 ? -2.929 -10.091 -0.610 1.00 95.25 123 LYS A O 1
ATOM 998 N N . ASN A 1 124 ? -4.205 -11.836 -1.213 1.00 93.12 124 ASN A N 1
ATOM 999 C CA . ASN A 1 124 ? -3.995 -11.659 -2.648 1.00 93.12 124 ASN A CA 1
ATOM 1000 C C . ASN A 1 124 ? -4.898 -10.537 -3.164 1.00 93.12 124 ASN A C 1
ATOM 1002 O O . ASN A 1 124 ? -6.100 -10.731 -3.351 1.00 93.12 124 ASN A O 1
ATOM 1006 N N . ARG A 1 125 ? -4.308 -9.359 -3.369 1.00 94.94 125 ARG A N 1
ATOM 1007 C CA . ARG A 1 125 ? -4.978 -8.173 -3.911 1.00 94.94 125 ARG A CA 1
ATOM 1008 C C . ARG A 1 125 ? -4.672 -8.003 -5.395 1.00 94.94 125 ARG A C 1
ATOM 1010 O O . ARG A 1 125 ? -3.647 -8.482 -5.887 1.00 94.94 125 ARG A O 1
ATOM 1017 N N . ALA A 1 126 ? -5.562 -7.313 -6.106 1.00 96.69 126 ALA A N 1
ATOM 1018 C CA . ALA A 1 126 ? -5.289 -6.893 -7.474 1.00 96.69 126 ALA A CA 1
ATOM 1019 C C . ALA A 1 126 ? -4.056 -5.975 -7.504 1.00 96.69 126 ALA A C 1
ATOM 1021 O O . ALA A 1 126 ? -3.855 -5.162 -6.602 1.00 96.69 126 ALA A O 1
ATOM 1022 N N . PHE A 1 127 ? -3.221 -6.106 -8.535 1.00 97.06 127 PHE A N 1
ATOM 1023 C CA . PHE A 1 127 ? -2.038 -5.262 -8.676 1.00 97.06 127 PHE A CA 1
ATOM 1024 C C . PHE A 1 127 ? -2.383 -3.918 -9.338 1.00 97.06 127 PHE A C 1
ATOM 1026 O O . PHE A 1 127 ? -3.079 -3.878 -10.355 1.00 97.06 127 PHE A O 1
ATOM 1033 N N . GLY A 1 128 ? -1.817 -2.825 -8.828 1.00 96.88 128 GLY A N 1
ATOM 1034 C CA . GLY A 1 128 ? -1.949 -1.456 -9.340 1.00 96.88 128 GLY A CA 1
ATOM 1035 C C . GLY A 1 128 ? -1.117 -1.177 -10.599 1.00 96.88 128 GLY A C 1
ATOM 1036 O O . GLY A 1 128 ? -0.350 -0.223 -10.641 1.00 96.88 128 GLY A O 1
ATOM 1037 N N . PHE A 1 129 ? -1.229 -2.018 -11.634 1.00 96.94 129 PHE A N 1
ATOM 1038 C CA . PHE A 1 129 ? -0.473 -1.895 -12.898 1.00 96.94 129 PHE A CA 1
ATOM 1039 C C . PHE A 1 129 ? -1.364 -1.622 -14.122 1.00 96.94 129 PHE A C 1
ATOM 1041 O O . PHE A 1 129 ? -0.951 -1.852 -15.266 1.00 96.94 129 PHE A O 1
ATOM 1048 N N . GLY A 1 130 ? -2.586 -1.126 -13.902 1.00 94.50 130 GLY A N 1
ATOM 1049 C CA . GLY A 1 130 ? -3.550 -0.711 -14.933 1.00 94.50 130 GLY A CA 1
ATOM 1050 C C . GLY A 1 130 ? -3.215 0.633 -15.595 1.00 94.50 130 GLY A C 1
ATOM 1051 O O . GLY A 1 130 ? -4.099 1.450 -15.817 1.00 94.50 130 GLY A O 1
ATOM 1052 N N . ILE A 1 131 ? -1.936 0.876 -15.874 1.00 92.06 131 ILE A N 1
ATOM 1053 C CA . ILE A 1 131 ? -1.361 2.186 -16.231 1.00 92.06 131 ILE A CA 1
ATOM 1054 C C . ILE A 1 131 ? -1.016 2.340 -17.717 1.00 92.06 131 ILE A C 1
ATOM 1056 O O . ILE A 1 131 ? -0.521 3.383 -18.121 1.00 92.06 131 ILE A O 1
ATOM 1060 N N . THR A 1 132 ? -1.283 1.333 -18.553 1.00 87.75 132 THR A N 1
ATOM 1061 C CA . THR A 1 132 ? -0.858 1.327 -19.968 1.00 87.75 132 THR A CA 1
ATOM 1062 C C . THR A 1 132 ? -1.424 2.473 -20.795 1.00 87.75 132 THR A C 1
ATOM 1064 O O . THR A 1 132 ? -0.753 2.942 -21.700 1.00 87.75 132 THR A O 1
ATOM 1067 N N . HIS A 1 133 ? -2.624 2.952 -20.471 1.00 88.75 133 HIS A N 1
ATOM 1068 C CA . HIS A 1 133 ? -3.276 4.058 -21.175 1.00 88.75 133 HIS A CA 1
ATOM 1069 C C . HIS A 1 133 ? -2.594 5.422 -20.964 1.00 88.75 133 HIS A C 1
ATOM 1071 O O . HIS A 1 133 ? -2.923 6.369 -21.668 1.00 88.75 133 HIS A O 1
ATOM 1077 N N . TRP A 1 134 ? -1.664 5.532 -20.008 1.00 86.94 134 TRP A N 1
ATOM 1078 C CA . TRP A 1 134 ? -0.838 6.729 -19.805 1.00 86.94 134 TRP A CA 1
ATOM 1079 C C . TRP A 1 134 ? 0.390 6.780 -20.715 1.00 86.94 134 TRP A C 1
ATOM 1081 O O . TRP A 1 134 ? 1.095 7.786 -20.731 1.00 86.94 134 TRP A O 1
ATOM 1091 N N . PHE A 1 135 ? 0.669 5.700 -21.442 1.00 85.81 135 PHE A N 1
ATOM 1092 C CA . PHE A 1 135 ? 1.784 5.625 -22.371 1.00 85.81 135 PHE A CA 1
ATOM 1093 C C . PHE A 1 135 ? 1.242 5.675 -23.790 1.00 85.81 135 PHE A C 1
ATOM 1095 O O . PHE A 1 135 ? 0.337 4.918 -24.139 1.00 85.81 135 PHE A O 1
ATOM 1102 N N . ASP A 1 136 ? 1.867 6.497 -24.628 1.00 75.31 136 ASP A N 1
ATOM 1103 C CA . ASP A 1 136 ? 1.745 6.402 -26.081 1.00 75.31 136 ASP A CA 1
ATOM 1104 C C . ASP A 1 136 ? 2.516 5.162 -26.563 1.00 75.31 136 ASP A C 1
ATOM 1106 O O . ASP A 1 136 ? 3.520 5.248 -27.273 1.00 75.31 136 ASP A O 1
ATOM 1110 N N . GLU A 1 137 ? 2.100 3.972 -26.128 1.00 63.16 137 GLU A N 1
ATOM 1111 C CA . GLU A 1 137 ? 2.551 2.740 -26.760 1.00 63.16 137 GLU A CA 1
ATOM 1112 C C . GLU A 1 137 ? 1.830 2.657 -28.105 1.00 63.16 137 GLU A C 1
ATOM 1114 O O . GLU A 1 137 ? 0.743 2.094 -28.216 1.00 63.16 137 GLU A O 1
ATOM 1119 N N . GLN A 1 138 ? 2.436 3.261 -29.136 1.00 55.69 138 GLN A N 1
ATOM 1120 C CA . GLN A 1 138 ? 2.160 2.867 -30.513 1.00 55.69 138 GLN A CA 1
ATOM 1121 C C . GLN A 1 138 ? 2.212 1.340 -30.539 1.00 55.69 138 GLN A C 1
ATOM 1123 O O . GLN A 1 138 ? 3.208 0.759 -30.092 1.00 55.69 138 GLN A O 1
ATOM 1128 N N . GLU A 1 139 ? 1.122 0.706 -30.987 1.00 55.59 139 GLU A N 1
ATOM 1129 C CA . GLU A 1 139 ? 1.116 -0.719 -31.303 1.00 55.59 139 GLU A CA 1
ATOM 1130 C C . GLU A 1 139 ? 2.430 -1.023 -32.012 1.00 55.59 139 GLU A C 1
ATOM 1132 O O . GLU A 1 139 ? 2.792 -0.334 -32.964 1.00 55.59 139 GLU A O 1
ATOM 1137 N N . GLU A 1 140 ? 3.195 -1.974 -31.486 1.00 55.31 140 GLU A N 1
ATOM 1138 C CA . GLU A 1 140 ? 4.439 -2.399 -32.105 1.00 55.31 140 GLU A CA 1
ATOM 1139 C C . GLU A 1 140 ? 4.114 -2.887 -33.526 1.00 55.31 140 GLU A C 1
ATOM 1141 O O . GLU A 1 140 ? 3.707 -4.030 -33.732 1.00 55.31 140 GLU A O 1
ATOM 1146 N N . ILE A 1 141 ? 4.262 -1.994 -34.510 1.00 44.94 141 ILE A N 1
ATOM 1147 C CA . ILE A 1 141 ? 4.242 -2.313 -35.933 1.00 44.94 141 ILE A CA 1
ATOM 1148 C C . ILE A 1 141 ? 5.565 -3.026 -36.207 1.00 44.94 141 ILE A C 1
ATOM 1150 O O . ILE A 1 141 ? 6.527 -2.433 -36.690 1.00 44.94 141 ILE A O 1
ATOM 1154 N N . TRP A 1 142 ? 5.637 -4.303 -35.851 1.00 52.00 142 TRP A N 1
ATOM 1155 C CA . TRP A 1 142 ? 6.635 -5.196 -36.418 1.00 52.00 142 TRP A CA 1
ATOM 1156 C C . TRP A 1 142 ? 6.057 -5.754 -37.723 1.00 52.00 142 TRP A C 1
ATOM 1158 O O . TRP A 1 142 ? 5.266 -6.697 -37.705 1.00 52.00 142 TRP A O 1
ATOM 1168 N N . GLN A 1 143 ? 6.406 -5.101 -38.839 1.00 37.84 143 GLN A N 1
ATOM 1169 C CA . GLN A 1 143 ? 6.417 -5.728 -40.167 1.00 37.84 143 GLN A CA 1
ATOM 1170 C C . GLN A 1 143 ? 7.612 -6.672 -40.290 1.00 37.84 143 GLN A C 1
ATOM 1172 O O . GLN A 1 143 ? 8.681 -6.335 -39.727 1.00 37.84 143 GLN A O 1
#

pLDDT: mean 94.07, std 10.14, range [37.84, 98.75]

Foldseek 3Di:
DPDDLVRVLVVLVVCQVVVPQQAAECRDDLVCLVSLQVSCVVGPHFYEYDPNQQEDVSVVVSVVVPDQGEYADAPLRHPDLVSVQVDLQVDAHHYAYAYPPDPPVSLVVSVVSVVVSQVSYDDDDDHRYPCCVVDPPDPPPPD

Secondary structure (DSSP, 8-state):
----HHHHHHHHHHHHHHS----EE--S-TT-HHHHHHHHHH-SS-EEESGGGSSHHHHHHHHHTT--SEEEE-TTTSS-HHHHHHHHHHS--EEEEB--S--HHHHHHHHHHHHHHGGGSSS-PPPB---GGGS--------

Nearest PDB structures (foldseek):
  3h7v-assembly1_A  TM=8.616E-01  e=1.840E-06  Thermosynechococcus vestitus BP-1
  1dtn-assembly1_A  TM=7.472E-01  e=2.441E-02  Pseudomonas aeruginosa
  4hnc-assembly1_B  TM=7.199E-01  e=1.892E-02  Pseudomonas putida
  1mra-assembly1_A  TM=7.198E-01  e=4.617E-02  Pseudomonas putida
  4fp1-assembly1_A  TM=7.200E-01  e=1.651E-01  Pseudomonas putida